Protein AF-A0A2V9IUN1-F1 (afdb_monomer)

Structure (mmCIF, N/CA/C/O backbone):
data_AF-A0A2V9IUN1-F1
#
_entry.id   AF-A0A2V9IUN1-F1
#
loop_
_atom_site.group_PDB
_atom_site.id
_atom_site.type_symbol
_atom_site.label_atom_id
_atom_site.label_alt_id
_atom_site.label_comp_id
_atom_site.label_asym_id
_atom_site.label_entity_id
_atom_site.label_seq_id
_atom_site.pdbx_PDB_ins_code
_atom_site.Cartn_x
_atom_site.Cartn_y
_atom_site.Cartn_z
_atom_site.occupancy
_atom_site.B_iso_or_equiv
_atom_site.auth_seq_id
_atom_site.auth_comp_id
_atom_site.auth_asym_id
_atom_site.auth_atom_id
_atom_site.p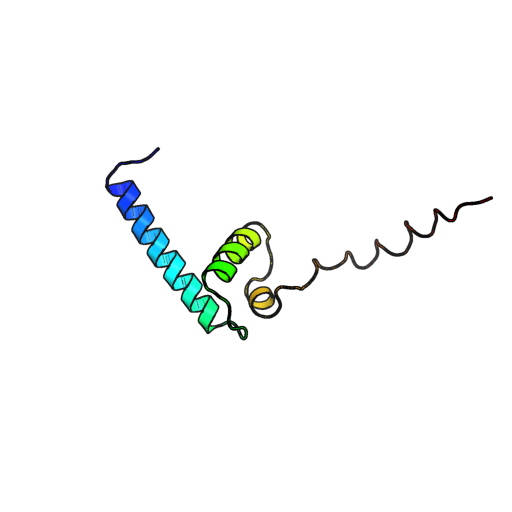dbx_PDB_model_num
ATOM 1 N N . MET A 1 1 ? -4.132 9.329 25.131 1.00 52.78 1 MET A N 1
ATOM 2 C CA . MET A 1 1 ? -4.137 8.746 23.771 1.00 52.78 1 MET A CA 1
ATOM 3 C C . MET A 1 1 ? -5.586 8.597 23.342 1.00 52.78 1 MET A C 1
ATOM 5 O O . MET A 1 1 ? -6.358 8.053 24.117 1.00 52.78 1 MET A O 1
ATOM 9 N N . GLY A 1 2 ? -5.980 9.199 22.217 1.00 53.19 2 GLY A N 1
ATOM 10 C CA . GLY A 1 2 ? -7.383 9.423 21.852 1.00 53.19 2 GLY A CA 1
ATOM 11 C C . GLY A 1 2 ? -8.222 8.147 21.758 1.00 53.19 2 GLY A C 1
ATOM 12 O O . GLY A 1 2 ? -8.141 7.423 20.777 1.00 53.19 2 GLY A O 1
ATOM 13 N N . THR A 1 3 ? -9.065 7.919 22.760 1.00 67.38 3 THR A N 1
ATOM 14 C CA . THR A 1 3 ? -10.141 6.915 22.773 1.00 67.38 3 THR A CA 1
ATOM 15 C C . THR A 1 3 ? -11.509 7.560 22.547 1.00 67.38 3 THR A C 1
ATOM 17 O O . THR A 1 3 ? -12.540 6.979 22.874 1.00 67.38 3 THR A O 1
ATOM 20 N N . SER A 1 4 ? -11.556 8.780 21.998 1.00 79.88 4 SER A N 1
ATOM 21 C CA . SER A 1 4 ? -12.835 9.348 21.579 1.00 79.88 4 SER A CA 1
ATOM 22 C C . SER A 1 4 ? -13.342 8.581 20.358 1.00 79.88 4 SER A C 1
ATOM 24 O O . SER A 1 4 ? -12.565 8.190 19.485 1.00 79.88 4 SER A O 1
ATOM 26 N N . ALA A 1 5 ? -14.657 8.384 20.269 1.00 81.88 5 ALA A N 1
ATOM 27 C CA . ALA A 1 5 ? -15.280 7.697 19.137 1.00 81.88 5 ALA A CA 1
ATOM 28 C C . ALA A 1 5 ? -14.880 8.314 17.779 1.00 81.88 5 ALA A C 1
ATOM 30 O O . ALA A 1 5 ? -14.760 7.606 16.779 1.00 81.88 5 ALA A O 1
ATOM 31 N N . ASN A 1 6 ? -14.593 9.621 17.751 1.00 85.19 6 ASN A N 1
ATOM 32 C CA . ASN A 1 6 ? -14.074 10.303 16.566 1.00 85.19 6 ASN A CA 1
ATOM 33 C C . ASN A 1 6 ? -12.652 9.871 16.194 1.00 85.19 6 ASN A C 1
ATOM 35 O O . ASN A 1 6 ? -12.389 9.670 15.014 1.00 85.19 6 ASN A O 1
ATOM 39 N N . ALA A 1 7 ? -11.747 9.688 17.162 1.00 87.31 7 ALA A N 1
ATOM 40 C CA . ALA A 1 7 ? -10.393 9.211 16.880 1.00 87.31 7 ALA A CA 1
ATOM 41 C C . ALA A 1 7 ? -10.415 7.802 16.265 1.00 87.31 7 ALA A C 1
ATOM 43 O O . ALA A 1 7 ? -9.731 7.551 15.275 1.00 87.31 7 ALA A O 1
ATOM 44 N N . VAL A 1 8 ? -11.267 6.917 16.793 1.00 87.25 8 VAL A N 1
ATOM 45 C CA . VAL A 1 8 ? -11.457 5.559 16.256 1.00 87.25 8 VAL A CA 1
ATOM 46 C C . VAL A 1 8 ? -12.055 5.602 14.850 1.00 87.25 8 VAL A C 1
ATOM 48 O O . VAL A 1 8 ? -11.552 4.937 13.947 1.00 87.25 8 VAL A O 1
ATOM 51 N N . LYS A 1 9 ? -13.085 6.427 14.619 1.00 87.25 9 LYS A N 1
ATOM 52 C CA . LYS A 1 9 ? -13.667 6.604 13.281 1.00 87.25 9 LYS A CA 1
ATOM 53 C C . LYS A 1 9 ? -12.607 7.070 12.277 1.00 87.25 9 LYS A C 1
ATOM 55 O O . LYS A 1 9 ? -12.510 6.493 11.197 1.00 87.25 9 LYS A O 1
ATOM 60 N N . THR A 1 10 ? -11.781 8.050 12.641 1.00 91.19 10 THR A N 1
ATOM 61 C CA . THR A 1 10 ? -10.675 8.515 11.794 1.00 91.19 10 THR A CA 1
ATOM 62 C C . THR A 1 10 ? -9.667 7.402 11.513 1.00 91.19 10 THR A C 1
ATOM 64 O O . THR A 1 10 ? -9.268 7.234 10.367 1.00 91.19 10 THR A O 1
ATOM 67 N N . GLN A 1 11 ? -9.295 6.592 12.509 1.00 89.94 11 GLN A N 1
ATOM 68 C CA . GLN A 1 11 ? -8.387 5.456 12.305 1.00 89.94 11 GLN A CA 1
ATOM 69 C C . GLN A 1 11 ? -8.937 4.442 11.299 1.00 89.94 11 GLN A C 1
ATOM 71 O O . GLN A 1 11 ? -8.193 3.986 10.432 1.00 89.94 11 GLN A O 1
ATOM 76 N N . VAL A 1 12 ? -10.233 4.125 11.377 1.00 92.56 12 VAL A N 1
ATOM 77 C CA . VAL A 1 12 ? -10.882 3.205 10.434 1.00 92.56 12 VAL A CA 1
ATOM 78 C C . VAL A 1 12 ? -10.847 3.772 9.017 1.00 92.56 12 VAL A C 1
ATOM 80 O O . VAL A 1 12 ? -10.409 3.078 8.103 1.00 92.56 12 VAL A O 1
ATOM 83 N N . TRP A 1 13 ? -11.228 5.036 8.820 1.00 94.88 13 TRP A N 1
ATOM 84 C CA . TRP A 1 13 ? -11.160 5.664 7.495 1.00 94.88 13 TRP A CA 1
ATOM 85 C C . TRP A 1 13 ? -9.733 5.703 6.938 1.00 94.88 13 TRP A C 1
ATOM 87 O O . TRP A 1 13 ? -9.527 5.374 5.771 1.00 94.88 13 TRP A O 1
ATOM 97 N N . THR A 1 14 ? -8.738 6.007 7.773 1.00 94.38 14 THR A N 1
ATOM 98 C CA . THR A 1 14 ? -7.324 5.973 7.376 1.00 94.38 14 THR A CA 1
ATOM 99 C C . THR A 1 14 ? -6.879 4.567 6.976 1.00 94.38 14 THR A C 1
ATOM 101 O O . THR A 1 14 ? -6.212 4.407 5.956 1.00 94.38 14 THR A O 1
ATOM 104 N N . ALA A 1 15 ? -7.270 3.536 7.730 1.00 92.69 15 ALA A N 1
ATOM 105 C CA . ALA A 1 15 ? -6.948 2.150 7.401 1.00 92.69 15 ALA A CA 1
ATOM 106 C C . ALA A 1 15 ? -7.599 1.710 6.080 1.00 92.69 15 ALA A C 1
ATOM 108 O O . ALA A 1 15 ? -6.953 1.044 5.273 1.00 92.69 15 ALA A O 1
ATOM 109 N N . LEU A 1 16 ? -8.844 2.123 5.822 1.00 95.62 16 LEU A N 1
ATOM 110 C CA . LEU A 1 16 ? -9.540 1.835 4.566 1.00 95.62 16 LEU A CA 1
ATOM 111 C C . LEU A 1 16 ? -8.847 2.491 3.365 1.00 95.62 16 LEU A C 1
ATOM 113 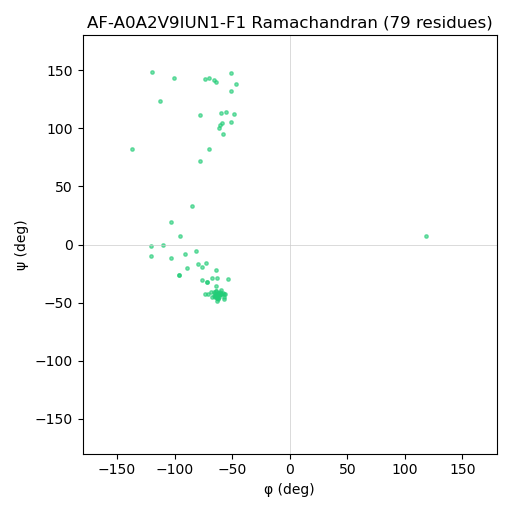O O . LEU A 1 16 ? -8.622 1.827 2.353 1.00 95.62 16 LEU A O 1
ATOM 117 N N . ILE A 1 17 ? -8.446 3.759 3.490 1.00 94.31 17 ILE A N 1
ATOM 118 C CA . ILE A 1 17 ? -7.683 4.463 2.448 1.00 94.31 17 ILE A CA 1
ATOM 119 C C . ILE A 1 17 ? -6.332 3.775 2.220 1.00 94.31 17 ILE A C 1
ATOM 121 O O . ILE A 1 17 ? -5.966 3.504 1.078 1.00 94.31 17 ILE A O 1
ATOM 125 N N . ALA A 1 18 ? -5.610 3.433 3.290 1.00 92.69 18 ALA A N 1
ATOM 126 C CA . ALA A 1 18 ? -4.328 2.743 3.189 1.00 92.69 18 ALA A CA 1
ATOM 127 C C . ALA A 1 18 ? -4.461 1.383 2.483 1.00 92.69 18 ALA A C 1
ATOM 129 O O . ALA A 1 18 ? -3.662 1.064 1.603 1.00 92.69 18 ALA A O 1
ATOM 130 N N . MET A 1 19 ? -5.499 0.605 2.808 1.00 93.31 19 MET A N 1
ATOM 131 C CA . MET A 1 19 ? -5.784 -0.675 2.152 1.00 93.31 19 MET A CA 1
ATOM 132 C C . MET A 1 19 ? -6.113 -0.506 0.666 1.00 93.31 19 MET A C 1
ATOM 134 O O . MET A 1 19 ? -5.643 -1.299 -0.152 1.00 93.31 19 MET A O 1
ATOM 138 N N . LEU A 1 20 ? -6.869 0.534 0.301 1.00 94.44 20 LEU A N 1
ATOM 139 C CA . LEU A 1 20 ? -7.176 0.845 -1.095 1.00 94.44 20 LEU A CA 1
ATOM 140 C C . LEU A 1 20 ? -5.904 1.184 -1.887 1.00 94.44 20 LEU A C 1
ATOM 142 O O . LEU A 1 20 ? -5.687 0.639 -2.969 1.00 94.44 20 LEU A O 1
ATOM 146 N N . VAL A 1 21 ? -5.037 2.030 -1.324 1.00 91.62 21 VAL A N 1
ATOM 147 C CA . VAL A 1 21 ? -3.754 2.403 -1.937 1.00 91.62 21 VAL A CA 1
ATOM 148 C C . VAL A 1 21 ? -2.848 1.180 -2.089 1.00 91.62 21 VAL A C 1
ATOM 150 O O . VAL A 1 21 ? -2.331 0.938 -3.177 1.00 91.62 21 VAL A O 1
ATOM 153 N N . LEU A 1 22 ? -2.702 0.358 -1.045 1.00 91.19 22 LEU A N 1
ATOM 154 C CA . LEU A 1 22 ? -1.897 -0.867 -1.100 1.00 91.19 22 LEU A CA 1
ATOM 155 C C . LEU A 1 22 ? -2.379 -1.828 -2.190 1.00 91.19 22 LEU A C 1
ATOM 157 O O . LEU A 1 22 ? -1.563 -2.393 -2.916 1.00 91.19 22 LEU A O 1
ATOM 161 N N . LYS A 1 23 ? -3.697 -1.991 -2.339 1.00 90.38 23 LYS A N 1
ATOM 162 C CA . LYS A 1 23 ? -4.279 -2.822 -3.397 1.00 90.38 23 LYS A CA 1
ATOM 163 C C . LYS A 1 23 ? -4.024 -2.264 -4.789 1.00 90.38 23 LYS A C 1
ATOM 165 O O . LYS A 1 23 ? -3.683 -3.029 -5.686 1.00 90.38 23 LYS A O 1
ATOM 170 N N . TYR A 1 24 ? -4.133 -0.952 -4.962 1.00 91.06 24 TYR A N 1
ATOM 171 C CA . TYR A 1 24 ? -3.793 -0.303 -6.223 1.00 91.06 24 TYR A CA 1
ATOM 172 C C . TYR A 1 24 ? -2.313 -0.507 -6.592 1.00 91.06 24 TYR A C 1
ATOM 174 O O . TYR A 1 24 ? -2.010 -0.893 -7.720 1.00 91.06 24 TYR A O 1
ATOM 182 N N . LEU A 1 25 ? -1.392 -0.342 -5.634 1.00 88.81 25 LEU A N 1
ATOM 183 C CA . LEU A 1 25 ? 0.033 -0.626 -5.844 1.00 88.81 25 LEU A CA 1
ATOM 184 C C . LEU A 1 25 ? 0.269 -2.104 -6.187 1.00 88.81 25 LEU A C 1
ATOM 186 O O . LEU A 1 25 ? 1.037 -2.398 -7.097 1.00 88.81 25 LEU A O 1
ATOM 190 N N . GLN A 1 26 ? -0.418 -3.031 -5.512 1.00 87.12 26 GLN A N 1
ATOM 191 C CA . GLN A 1 26 ? -0.310 -4.465 -5.797 1.00 87.12 26 GLN A CA 1
ATOM 192 C C . GLN A 1 26 ? -0.720 -4.795 -7.242 1.00 87.12 26 GLN A C 1
ATOM 194 O O . GLN A 1 26 ? -0.068 -5.614 -7.877 1.00 87.12 26 GLN A O 1
ATOM 199 N N . LEU A 1 27 ? -1.763 -4.144 -7.770 1.00 87.62 27 LEU A N 1
ATOM 200 C CA . LEU A 1 27 ? -2.210 -4.322 -9.158 1.00 87.62 27 LEU A CA 1
ATOM 201 C C . LEU A 1 27 ? -1.259 -3.694 -10.183 1.00 87.62 27 LEU A C 1
ATOM 203 O O . LEU A 1 27 ? -1.148 -4.194 -11.298 1.00 87.62 27 LEU A O 1
ATOM 207 N N . LYS A 1 28 ? -0.603 -2.584 -9.827 1.00 87.38 28 LYS A N 1
ATOM 208 C CA . LYS A 1 28 ? 0.351 -1.904 -10.713 1.00 87.38 28 LYS A CA 1
ATOM 209 C C . LYS A 1 28 ? 1.695 -2.629 -10.792 1.00 87.38 28 LYS A C 1
ATOM 211 O O . LYS A 1 28 ? 2.371 -2.519 -11.811 1.00 87.38 28 LYS A O 1
ATOM 216 N N . SER A 1 29 ? 2.099 -3.309 -9.721 1.00 83.62 29 SER A N 1
ATOM 217 C CA . SER A 1 29 ? 3.376 -4.016 -9.681 1.00 83.62 29 SER A CA 1
ATOM 218 C C . SER A 1 29 ? 3.402 -5.178 -10.667 1.00 83.62 29 SER A C 1
ATOM 220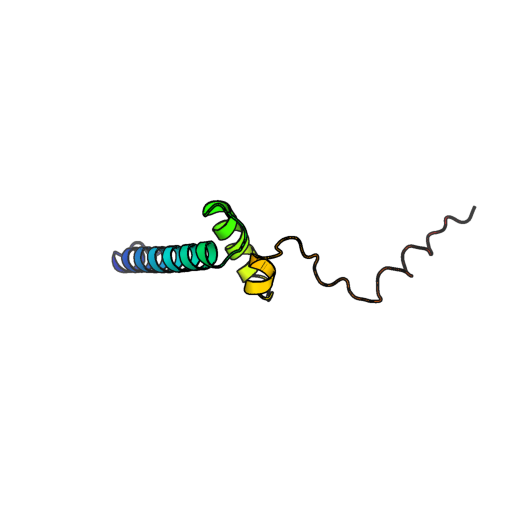 O O . SER A 1 29 ? 2.434 -5.926 -10.799 1.00 83.62 29 SER A O 1
ATOM 222 N N . LYS A 1 30 ? 4.554 -5.381 -11.309 1.00 75.81 30 LYS A N 1
ATOM 223 C CA . LYS A 1 30 ? 4.819 -6.589 -12.101 1.00 75.81 30 LYS A CA 1
ATOM 224 C C . LYS A 1 30 ? 5.057 -7.840 -11.244 1.00 75.81 30 LYS A C 1
ATOM 226 O O . LYS A 1 30 ? 4.993 -8.951 -11.766 1.00 75.81 30 LYS A O 1
ATOM 231 N N . PHE A 1 31 ? 5.324 -7.674 -9.947 1.00 73.31 31 PHE A N 1
ATOM 232 C CA . PHE A 1 31 ? 5.597 -8.761 -9.009 1.00 73.31 31 PHE A CA 1
ATOM 233 C C . PHE A 1 31 ? 4.369 -9.109 -8.161 1.00 73.31 31 PHE A C 1
ATOM 235 O O . PHE A 1 31 ? 3.630 -8.241 -7.699 1.00 73.31 31 PHE A O 1
ATOM 242 N N . SER A 1 32 ? 4.188 -10.402 -7.880 1.00 78.31 32 SER A N 1
ATOM 243 C CA . SER A 1 32 ? 3.126 -10.891 -6.992 1.00 78.31 32 SER A CA 1
ATOM 244 C C . SER A 1 32 ? 3.486 -10.670 -5.517 1.00 78.31 32 SER A C 1
ATOM 246 O O . SER A 1 32 ? 3.785 -11.611 -4.779 1.00 78.31 32 SER A O 1
ATOM 248 N N . TRP A 1 33 ? 3.458 -9.415 -5.071 1.00 84.38 33 TRP A N 1
ATOM 249 C CA . TRP A 1 33 ? 3.684 -9.056 -3.672 1.00 84.38 33 TRP A CA 1
ATOM 250 C C . TRP A 1 33 ? 2.606 -9.632 -2.749 1.00 84.38 33 TRP A C 1
ATOM 252 O O . TRP A 1 33 ? 1.411 -9.564 -3.051 1.00 84.38 33 TRP A O 1
ATOM 262 N N . SER A 1 34 ? 3.011 -10.115 -1.570 1.00 88.44 34 SER A N 1
ATOM 263 C CA . SER A 1 34 ? 2.070 -10.284 -0.458 1.00 88.44 34 SER A CA 1
ATOM 264 C C . SER A 1 34 ? 1.721 -8.909 0.121 1.00 88.44 34 SER A C 1
ATOM 266 O O . SER A 1 34 ? 2.584 -8.034 0.228 1.00 88.44 34 SER A O 1
ATOM 268 N N . LEU A 1 35 ? 0.461 -8.711 0.518 1.00 86.06 35 LEU A N 1
ATOM 269 C CA . LEU A 1 35 ? -0.002 -7.446 1.105 1.00 86.06 35 LEU A CA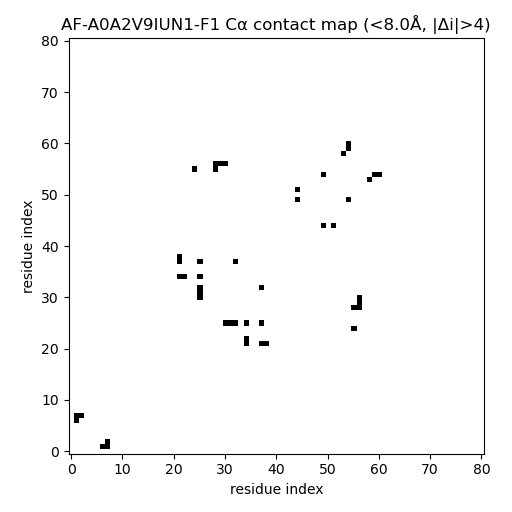 1
ATOM 270 C C . LEU A 1 35 ? 0.820 -7.042 2.334 1.00 86.06 35 LEU A C 1
ATOM 272 O O . LEU A 1 35 ? 1.182 -5.877 2.469 1.00 86.06 35 LEU A O 1
ATOM 276 N N . SER A 1 36 ? 1.135 -8.005 3.204 1.00 89.69 36 SER A N 1
ATOM 277 C CA . SER A 1 36 ? 1.912 -7.762 4.422 1.00 89.69 36 SER A CA 1
ATOM 278 C C . SER A 1 36 ? 3.336 -7.305 4.108 1.00 89.69 36 SER A C 1
ATOM 280 O O . SER A 1 36 ? 3.817 -6.360 4.730 1.00 89.69 36 SER A O 1
ATOM 282 N N . ASN A 1 37 ? 3.988 -7.915 3.110 1.00 88.81 37 ASN A N 1
ATOM 283 C CA . ASN A 1 37 ? 5.335 -7.516 2.694 1.00 88.81 37 ASN A CA 1
ATOM 284 C C . ASN A 1 37 ? 5.325 -6.126 2.057 1.00 88.81 37 ASN A C 1
ATOM 286 O O . ASN A 1 37 ? 6.149 -5.289 2.417 1.00 88.81 37 ASN A O 1
ATOM 290 N N . LEU A 1 38 ? 4.366 -5.856 1.165 1.00 89.75 38 LEU A N 1
ATOM 291 C CA . LEU A 1 38 ? 4.231 -4.545 0.535 1.00 89.75 38 LEU A CA 1
ATOM 292 C C . LEU A 1 38 ? 3.967 -3.454 1.577 1.00 89.75 38 LEU A C 1
ATOM 294 O O . LEU A 1 38 ? 4.598 -2.409 1.522 1.00 89.75 38 LEU A O 1
ATOM 298 N N . ALA A 1 39 ? 3.091 -3.698 2.554 1.00 90.38 39 ALA A N 1
ATOM 299 C CA . ALA A 1 39 ? 2.801 -2.740 3.617 1.00 90.38 39 ALA A CA 1
ATOM 300 C C . ALA A 1 39 ? 4.015 -2.477 4.525 1.00 90.38 39 ALA A C 1
ATOM 302 O O . ALA A 1 39 ? 4.301 -1.323 4.851 1.00 90.38 39 ALA A O 1
ATOM 303 N N . ALA A 1 40 ? 4.743 -3.529 4.914 1.00 89.88 40 ALA A N 1
ATOM 304 C CA . ALA A 1 40 ? 5.939 -3.407 5.745 1.00 89.88 40 ALA A CA 1
ATOM 305 C C . ALA A 1 40 ? 7.044 -2.615 5.032 1.00 89.88 40 ALA A C 1
ATOM 307 O O . ALA A 1 40 ? 7.615 -1.687 5.608 1.00 89.88 40 ALA A O 1
ATOM 308 N N . LEU A 1 41 ? 7.296 -2.939 3.763 1.00 86.50 41 LEU A N 1
ATOM 309 C CA . LEU A 1 41 ? 8.305 -2.261 2.962 1.00 86.50 41 LEU A CA 1
ATOM 310 C C . LEU A 1 41 ? 7.878 -0.841 2.594 1.00 86.50 41 LEU A C 1
ATOM 312 O O . LEU A 1 41 ? 8.680 0.069 2.739 1.00 86.50 41 LEU A O 1
ATOM 316 N N . LEU A 1 42 ? 6.619 -0.609 2.212 1.00 88.00 42 LEU A N 1
ATOM 317 C CA . LEU A 1 42 ? 6.097 0.730 1.925 1.00 88.00 42 LEU A CA 1
ATOM 318 C C . LEU A 1 42 ? 6.271 1.661 3.123 1.00 88.00 42 LEU A C 1
ATOM 320 O O . LEU A 1 42 ? 6.689 2.802 2.951 1.00 88.00 42 LEU A O 1
ATOM 324 N N . ARG A 1 43 ? 5.995 1.172 4.339 1.00 87.81 43 ARG A N 1
ATOM 325 C CA . ARG A 1 43 ? 6.235 1.928 5.571 1.00 87.81 43 ARG A CA 1
ATOM 326 C C . ARG A 1 43 ? 7.699 2.339 5.685 1.00 87.81 43 ARG A C 1
ATOM 328 O O . ARG A 1 43 ? 7.955 3.491 6.003 1.00 87.81 43 ARG A O 1
ATOM 335 N N . GLN A 1 44 ? 8.637 1.423 5.447 1.00 84.56 44 GLN A N 1
ATOM 336 C CA . GLN A 1 44 ? 10.070 1.723 5.486 1.00 84.56 44 GLN A CA 1
ATOM 337 C C . GLN A 1 44 ? 10.470 2.697 4.370 1.00 84.56 44 GLN A C 1
ATOM 339 O O . GLN A 1 44 ? 11.167 3.671 4.638 1.00 84.56 44 GLN A O 1
ATOM 344 N N . GLN A 1 45 ? 9.979 2.483 3.148 1.00 83.00 45 GLN A N 1
ATOM 345 C CA . GLN A 1 45 ? 10.277 3.331 2.000 1.00 83.00 45 GLN A CA 1
ATOM 346 C C . GLN A 1 45 ? 9.679 4.728 2.133 1.00 83.00 45 GLN A C 1
ATOM 348 O O . GLN A 1 45 ? 10.289 5.659 1.644 1.00 83.00 45 GLN A O 1
ATOM 353 N N . LEU A 1 46 ? 8.566 4.930 2.844 1.00 81.44 46 LEU A N 1
ATOM 354 C CA . LEU A 1 46 ? 8.023 6.272 3.085 1.00 81.44 46 LEU A CA 1
ATOM 355 C C . LEU A 1 46 ? 8.954 7.162 3.927 1.00 81.44 46 LEU A C 1
ATOM 357 O O . LEU A 1 46 ? 8.842 8.383 3.865 1.00 81.44 46 LEU A O 1
ATOM 361 N N . PHE A 1 47 ? 9.871 6.570 4.701 1.00 80.75 47 PHE A N 1
ATOM 362 C CA . PHE A 1 47 ? 10.903 7.318 5.426 1.00 80.75 47 PHE A CA 1
ATOM 363 C C . PHE A 1 47 ? 12.086 7.724 4.535 1.00 80.75 47 PHE A C 1
ATOM 365 O O . PHE A 1 47 ? 12.841 8.620 4.908 1.00 80.75 47 PHE A O 1
ATOM 372 N N . PHE A 1 48 ? 12.248 7.101 3.364 1.00 78.44 48 PHE A N 1
ATOM 373 C CA . PHE A 1 48 ? 13.321 7.388 2.416 1.00 78.44 48 PHE A CA 1
ATOM 374 C C . PHE A 1 48 ? 12.742 8.016 1.142 1.00 78.44 48 PHE A C 1
ATOM 376 O O . PHE A 1 48 ? 11.913 7.420 0.469 1.00 78.44 48 PHE A O 1
ATOM 383 N N . TYR A 1 49 ? 13.202 9.202 0.742 1.00 68.69 49 TYR A N 1
ATOM 384 C CA . TYR A 1 49 ? 12.773 9.811 -0.525 1.00 68.69 49 TYR A CA 1
ATOM 385 C C . TYR A 1 49 ? 13.342 9.034 -1.733 1.00 68.69 49 TYR A C 1
ATOM 387 O O . TYR A 1 49 ? 14.376 9.397 -2.288 1.00 68.69 49 TYR A O 1
ATOM 395 N N . ARG A 1 50 ? 12.680 7.936 -2.124 1.00 75.25 50 ARG A N 1
ATOM 396 C CA . ARG A 1 50 ? 12.973 7.114 -3.310 1.00 75.25 50 ARG A CA 1
ATOM 397 C C . ARG A 1 50 ? 11.764 7.110 -4.245 1.00 75.25 50 ARG A C 1
ATOM 399 O O . ARG A 1 50 ? 10.624 7.136 -3.787 1.00 75.25 50 ARG A O 1
ATOM 406 N N . ASP A 1 51 ? 12.017 7.018 -5.550 1.00 82.81 51 ASP A N 1
ATOM 407 C CA . ASP A 1 51 ? 10.959 6.768 -6.528 1.00 82.81 51 ASP A CA 1
ATOM 408 C C . ASP A 1 51 ? 10.254 5.432 -6.236 1.00 82.81 51 ASP A C 1
ATOM 410 O O . ASP A 1 51 ? 10.838 4.347 -6.330 1.00 82.81 51 ASP A O 1
ATOM 414 N N . LEU A 1 52 ? 8.985 5.531 -5.842 1.00 84.12 52 LEU A N 1
ATOM 415 C CA . LEU A 1 52 ? 8.178 4.398 -5.413 1.00 84.12 52 LEU A CA 1
ATOM 416 C C . LEU A 1 52 ? 7.792 3.487 -6.579 1.00 84.12 52 LEU A C 1
ATOM 418 O O . LEU A 1 52 ? 7.663 2.283 -6.381 1.00 84.12 52 LEU A O 1
ATOM 422 N N . TYR A 1 53 ? 7.606 4.033 -7.780 1.00 82.56 53 TYR A N 1
ATOM 423 C CA . TYR A 1 53 ? 7.198 3.240 -8.934 1.00 82.56 53 TYR A CA 1
ATOM 424 C C . TYR A 1 53 ? 8.342 2.384 -9.458 1.00 82.56 53 TYR A C 1
ATOM 426 O O . TYR A 1 53 ? 8.121 1.210 -9.738 1.00 82.56 53 TYR A O 1
ATOM 434 N N . VAL A 1 54 ? 9.552 2.941 -9.529 1.00 82.50 54 VAL A N 1
ATOM 435 C CA . VAL A 1 54 ? 10.754 2.176 -9.883 1.00 82.50 54 VAL A CA 1
ATOM 436 C C . VAL A 1 54 ? 11.033 1.111 -8.825 1.00 82.50 54 VAL A C 1
ATOM 438 O O . VAL A 1 54 ? 11.273 -0.043 -9.160 1.00 82.50 54 VAL A O 1
ATOM 441 N N . TRP A 1 55 ? 10.931 1.464 -7.540 1.00 84.88 55 TRP A N 1
ATOM 442 C CA . TRP A 1 55 ? 11.153 0.518 -6.444 1.00 84.88 55 TRP A CA 1
ATOM 443 C C . TRP A 1 55 ? 10.130 -0.630 -6.407 1.00 84.88 55 TRP A C 1
ATOM 445 O O . TRP A 1 55 ? 10.481 -1.757 -6.072 1.00 84.88 55 TRP A O 1
ATOM 455 N N . LEU A 1 56 ? 8.870 -0.360 -6.753 1.00 85.12 56 LEU A N 1
ATOM 456 C CA . LEU A 1 56 ? 7.808 -1.369 -6.771 1.00 85.12 56 LEU A CA 1
ATOM 457 C C . LEU A 1 56 ? 8.070 -2.489 -7.793 1.00 85.12 56 LEU A C 1
ATOM 459 O O . LEU A 1 56 ? 7.604 -3.617 -7.597 1.00 85.12 56 LEU A O 1
ATOM 463 N N . ASP A 1 57 ? 8.790 -2.164 -8.869 1.00 83.19 57 ASP A N 1
ATOM 464 C CA . ASP A 1 57 ? 9.195 -3.102 -9.916 1.00 83.19 57 ASP A CA 1
ATOM 465 C C . ASP A 1 57 ? 10.622 -3.644 -9.710 1.00 83.19 57 ASP A C 1
ATOM 467 O O . ASP A 1 57 ? 10.896 -4.757 -10.141 1.00 83.19 57 ASP A O 1
ATOM 471 N N . ASP A 1 58 ? 11.518 -2.918 -9.035 1.00 80.69 58 ASP A N 1
ATOM 472 C CA . ASP A 1 58 ? 12.874 -3.381 -8.702 1.00 80.69 58 ASP A CA 1
ATOM 473 C C . ASP A 1 58 ? 13.265 -3.008 -7.250 1.00 80.69 58 ASP A C 1
ATOM 475 O O . ASP A 1 58 ? 13.921 -1.988 -6.988 1.00 80.69 58 ASP A O 1
ATOM 479 N N . PRO A 1 59 ? 12.838 -3.817 -6.261 1.00 74.69 59 PRO A N 1
ATOM 480 C CA . PRO A 1 59 ? 12.950 -3.478 -4.842 1.00 74.69 59 PRO A CA 1
ATOM 481 C C . PRO A 1 59 ? 14.367 -3.640 -4.283 1.00 74.69 59 PRO A C 1
ATOM 483 O O . PRO A 1 59 ? 14.674 -3.071 -3.232 1.00 74.69 59 PRO A O 1
ATOM 486 N N . TYR A 1 60 ? 15.220 -4.413 -4.962 1.00 72.81 60 TYR A N 1
ATOM 487 C CA . TYR A 1 60 ? 16.570 -4.765 -4.513 1.00 72.81 60 TYR A CA 1
ATOM 488 C C . TYR A 1 60 ? 17.653 -3.840 -5.079 1.00 72.81 60 TYR A C 1
ATOM 490 O O . TYR A 1 60 ? 18.838 -4.079 -4.850 1.00 72.81 60 TYR A O 1
ATOM 498 N N . GLN A 1 61 ? 17.267 -2.760 -5.767 1.00 69.81 61 GLN A N 1
ATOM 499 C CA . GLN A 1 61 ? 18.195 -1.708 -6.174 1.00 69.81 61 GLN A CA 1
ATOM 500 C C . GLN A 1 61 ? 18.939 -1.162 -4.955 1.00 69.81 61 GLN A C 1
ATOM 502 O O . GLN A 1 61 ? 18.342 -0.515 -4.076 1.00 69.81 61 GLN A O 1
ATOM 507 N N . ALA A 1 62 ? 20.254 -1.393 -4.933 1.00 63.78 62 ALA A N 1
ATOM 508 C CA . ALA A 1 62 ? 21.155 -0.756 -3.989 1.00 63.78 62 ALA A CA 1
ATOM 509 C C . ALA A 1 62 ? 20.918 0.767 -4.015 1.00 63.78 62 ALA A C 1
ATOM 511 O O . ALA A 1 62 ? 20.545 1.314 -5.059 1.00 63.78 62 ALA A O 1
ATOM 512 N N . PRO A 1 63 ? 21.087 1.483 -2.884 1.00 61.06 63 PRO A N 1
ATOM 513 C CA . PRO A 1 63 ? 21.232 2.936 -2.941 1.00 61.06 63 PRO A CA 1
ATOM 514 C C . PRO A 1 63 ? 22.239 3.251 -4.049 1.00 61.06 63 PRO A C 1
ATOM 516 O O . PRO A 1 63 ? 23.211 2.494 -4.142 1.00 61.06 63 PRO A O 1
ATOM 519 N N . PRO A 1 64 ? 22.015 4.279 -4.894 1.00 61.94 64 PRO A N 1
ATOM 520 C CA . PRO A 1 64 ? 22.979 4.624 -5.927 1.00 61.94 64 PRO A CA 1
ATOM 521 C C . PRO A 1 64 ? 24.338 4.683 -5.246 1.00 61.94 64 PRO A C 1
ATOM 523 O O . P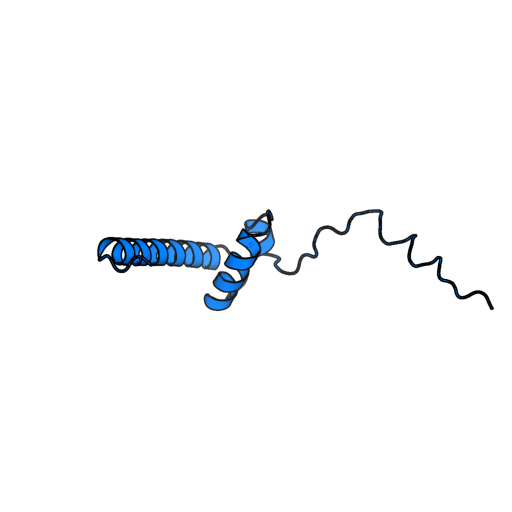RO A 1 64 ? 24.534 5.488 -4.330 1.00 61.94 64 PRO A O 1
ATOM 526 N N . ALA A 1 65 ? 25.219 3.739 -5.600 1.00 59.75 65 ALA A N 1
ATOM 527 C CA . ALA A 1 65 ? 26.576 3.748 -5.098 1.00 59.75 65 ALA A CA 1
ATOM 528 C C . ALA A 1 65 ? 27.075 5.161 -5.370 1.00 59.75 65 ALA A C 1
ATOM 530 O O . ALA A 1 65 ? 26.814 5.686 -6.454 1.00 59.75 65 ALA A O 1
ATOM 531 N N . LEU A 1 66 ? 27.689 5.813 -4.384 1.00 58.47 66 LEU A N 1
ATOM 532 C CA . LEU A 1 66 ? 28.349 7.086 -4.628 1.00 58.47 66 LEU A CA 1
ATOM 533 C C . LEU A 1 66 ? 29.390 6.800 -5.713 1.00 58.47 66 LEU A C 1
ATOM 535 O O . LEU A 1 66 ? 30.450 6.243 -5.424 1.00 58.47 66 LEU A O 1
ATOM 539 N N . VAL A 1 67 ? 29.019 7.055 -6.970 1.00 55.62 67 VAL A N 1
ATOM 540 C CA . VAL A 1 67 ? 29.83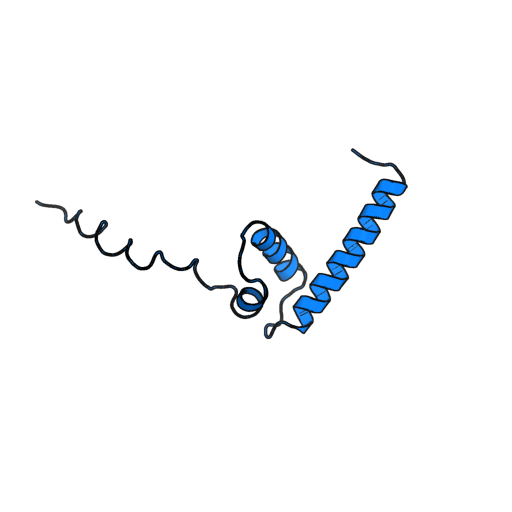3 6.796 -8.151 1.00 55.62 67 VAL A CA 1
ATOM 541 C C . VAL A 1 67 ? 31.073 7.657 -7.955 1.00 55.62 67 VAL A C 1
ATOM 543 O O . VAL A 1 67 ? 31.007 8.872 -8.111 1.00 55.62 67 VAL A O 1
ATOM 546 N N . GLY A 1 68 ? 32.166 7.033 -7.506 1.00 55.00 68 GLY A N 1
ATOM 547 C CA . GLY A 1 68 ? 33.449 7.696 -7.274 1.00 55.00 68 GLY A CA 1
ATOM 548 C C . GLY A 1 68 ? 34.022 7.704 -5.849 1.00 55.00 68 GLY A C 1
ATOM 549 O O . GLY A 1 68 ? 35.028 8.379 -5.667 1.00 55.00 68 GLY A O 1
ATOM 550 N N . LEU A 1 69 ? 33.465 7.002 -4.845 1.00 56.91 69 LEU A N 1
ATOM 551 C CA . LEU A 1 69 ? 34.044 7.017 -3.477 1.00 56.91 69 LEU A CA 1
ATOM 552 C C . LEU A 1 69 ? 34.494 5.667 -2.885 1.00 56.91 69 LEU A C 1
ATOM 554 O O . LEU A 1 69 ? 35.030 5.668 -1.779 1.00 56.91 69 LEU A O 1
ATOM 558 N N . HIS A 1 70 ? 34.339 4.529 -3.572 1.00 57.44 70 HIS A N 1
ATOM 559 C CA . HIS A 1 70 ? 34.633 3.212 -2.970 1.00 57.44 70 HIS A CA 1
ATOM 560 C C . HIS A 1 70 ? 35.869 2.461 -3.494 1.00 57.44 70 HIS A C 1
ATOM 562 O O . HIS A 1 70 ? 36.192 1.422 -2.927 1.00 57.44 70 HIS A O 1
ATOM 568 N N . ASP A 1 71 ? 36.634 2.991 -4.454 1.00 55.44 71 ASP A N 1
ATOM 569 C CA . ASP A 1 71 ? 37.740 2.216 -5.052 1.00 55.44 71 ASP A CA 1
ATOM 570 C C . ASP A 1 71 ? 39.151 2.596 -4.565 1.00 55.44 71 ASP A C 1
ATOM 572 O O . ASP A 1 71 ? 40.101 1.853 -4.793 1.00 55.44 71 ASP A O 1
ATOM 576 N N . ASN A 1 72 ? 39.329 3.706 -3.842 1.00 54.75 72 ASN A N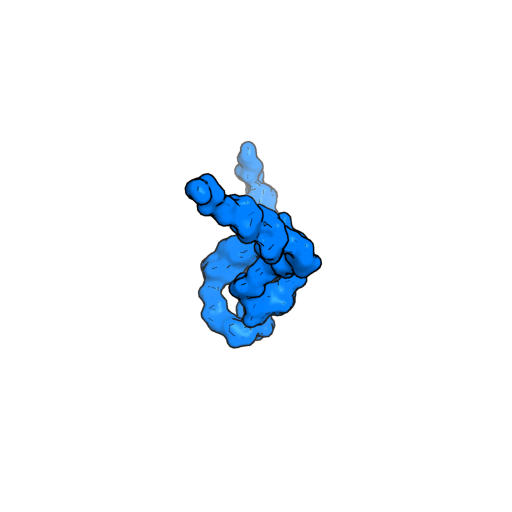 1
ATOM 577 C CA . ASN A 1 72 ? 40.672 4.244 -3.553 1.00 54.75 72 ASN A CA 1
ATOM 578 C C . ASN A 1 72 ? 41.053 4.356 -2.066 1.00 54.75 72 ASN A C 1
ATOM 580 O O . ASN A 1 72 ? 42.223 4.581 -1.772 1.00 54.75 72 ASN A O 1
ATOM 584 N N . ALA A 1 73 ? 40.125 4.173 -1.120 1.00 55.47 73 ALA A N 1
ATOM 585 C CA . ALA A 1 73 ? 40.444 4.268 0.314 1.00 55.47 73 ALA A CA 1
ATOM 586 C C . ALA A 1 73 ? 40.738 2.910 0.979 1.00 55.47 73 ALA A C 1
ATOM 588 O O . ALA A 1 73 ? 41.471 2.857 1.961 1.00 55.47 73 ALA A O 1
ATOM 589 N N . GLN A 1 74 ? 40.198 1.806 0.448 1.00 54.78 74 GLN A N 1
ATOM 590 C CA . GLN A 1 74 ? 40.350 0.483 1.068 1.00 54.78 74 GLN A CA 1
ATOM 591 C C . GLN A 1 74 ? 41.600 -0.277 0.587 1.00 54.78 74 GLN A C 1
ATOM 593 O O . GLN A 1 74 ? 42.090 -1.156 1.288 1.00 54.78 74 GLN A O 1
ATOM 598 N N . LEU A 1 75 ? 42.165 0.095 -0.568 1.00 56.72 75 LEU A N 1
ATOM 599 C CA . LEU A 1 75 ? 43.376 -0.529 -1.120 1.00 56.72 75 LEU A CA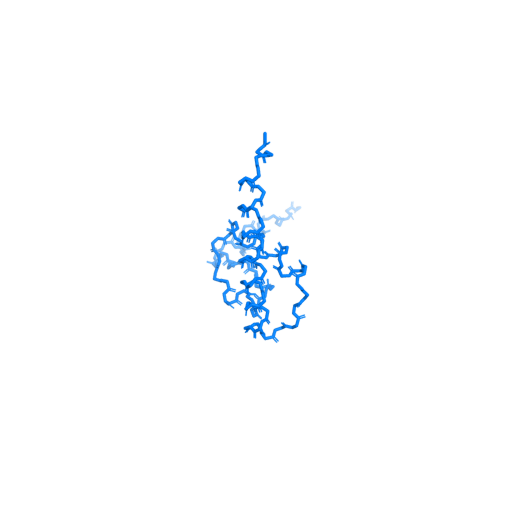 1
ATOM 600 C C . LEU A 1 75 ? 44.691 0.000 -0.505 1.00 56.72 75 LEU A C 1
ATOM 602 O O . LEU A 1 75 ? 45.749 -0.538 -0.816 1.00 56.72 75 LEU A O 1
ATOM 606 N N . SER A 1 76 ? 44.659 1.019 0.368 1.00 54.97 76 SER A N 1
ATOM 607 C CA . SER A 1 76 ? 45.873 1.570 1.001 1.00 54.97 76 SER A CA 1
ATOM 608 C C . SER A 1 76 ? 46.251 0.917 2.334 1.00 54.97 76 SER A C 1
ATOM 610 O O . SER A 1 76 ? 47.355 1.143 2.821 1.00 54.97 76 SER A O 1
ATOM 612 N N . LEU A 1 77 ? 45.399 0.055 2.902 1.00 58.34 77 LEU A N 1
ATOM 613 C CA . LEU A 1 77 ? 45.750 -0.785 4.057 1.00 58.34 77 LEU A CA 1
ATOM 614 C C . LEU A 1 77 ? 46.450 -2.082 3.618 1.00 58.34 77 LEU A C 1
ATOM 616 O O . LEU A 1 77 ? 46.290 -3.131 4.242 1.00 58.34 77 LEU A O 1
ATOM 620 N N . ALA A 1 78 ? 47.223 -2.014 2.530 1.00 55.34 78 ALA A N 1
ATOM 621 C CA . ALA A 1 78 ? 48.201 -3.035 2.201 1.00 55.34 78 ALA A CA 1
ATOM 622 C C . ALA A 1 78 ? 49.201 -3.087 3.360 1.00 55.34 78 ALA A C 1
ATOM 624 O O . ALA A 1 78 ? 50.026 -2.193 3.535 1.00 55.34 78 ALA A O 1
ATOM 625 N N . ILE A 1 79 ? 49.036 -4.113 4.191 1.00 60.81 79 ILE A N 1
ATOM 626 C CA . ILE A 1 79 ? 49.885 -4.453 5.326 1.00 60.81 79 ILE A CA 1
ATOM 627 C C . ILE A 1 79 ? 51.329 -4.494 4.819 1.00 60.81 79 ILE A C 1
ATOM 629 O O . ILE A 1 79 ? 51.718 -5.414 4.101 1.00 60.81 79 ILE A O 1
ATOM 633 N N . THR A 1 80 ? 52.099 -3.463 5.157 1.00 52.78 80 THR A N 1
ATOM 634 C CA . THR A 1 80 ? 53.543 -3.425 4.952 1.00 52.78 80 THR A CA 1
ATOM 635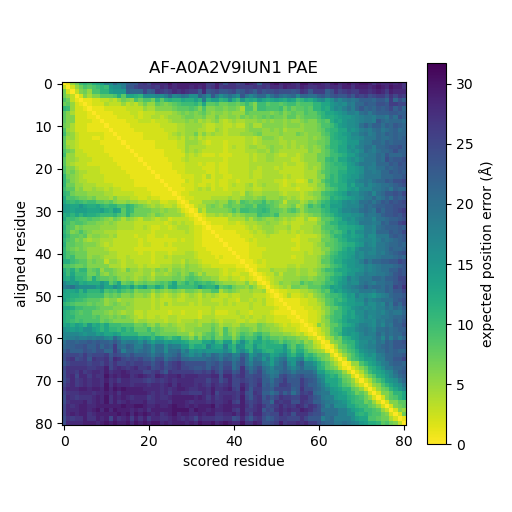 C C . THR A 1 80 ? 54.179 -4.256 6.064 1.00 52.78 80 THR A C 1
ATOM 637 O O . THR A 1 80 ? 54.109 -3.860 7.231 1.00 52.78 80 THR A O 1
ATOM 640 N N . TRP A 1 81 ? 54.755 -5.402 5.710 1.00 55.66 81 TRP A N 1
ATOM 641 C CA . TRP A 1 81 ? 55.789 -6.061 6.510 1.00 55.66 81 TRP A CA 1
ATOM 642 C C . TRP A 1 81 ? 57.159 -5.626 6.002 1.00 55.66 81 TRP A C 1
ATOM 644 O O . TRP A 1 81 ? 57.302 -5.520 4.761 1.00 55.66 81 TRP A O 1
#

Radius of gyration: 20.85 Å; Cα contacts (8 Å, |Δi|>4): 24; chains: 1; bounding box: 71×21×36 Å

Sequence (81 aa):
MGTSANAVKTQVWTALIAMLVLKYLQLKSKFSWSLSNLAALLRQQLFFYRDLYVWLDDPYQAPPALVGLHDNAQLSLAITW

Foldseek 3Di:
DDPDPVVVVVVVVVVVVVVVVLVVLCVLEPDNDDSVRSVVVVVVCVVPPDDPSVCSHPVPDDDPDPVPDPDPPPVVPPPDD

Solvent-accessible surface area (backbone atoms only — not comparable to full-atom values): 5241 Å² total; per-residue (Å²): 129,80,78,48,72,66,48,53,51,51,50,51,55,51,52,53,53,50,51,52,52,53,51,53,51,52,71,70,30,87,50,93,68,52,70,68,58,50,53,57,48,49,59,57,46,73,78,44,100,62,68,62,72,61,34,57,69,45,74,81,66,67,75,81,69,68,87,88,71,78,82,74,73,74,72,68,73,64,83,82,127

Mean predicted aligned error: 11.72 Å

Secondary structure (DSSP, 8-state):
---SHHHHHHHHHHHHHHHHHHHHHHHH-SS---HHHHHHHHHHHTTS---HHHHHH-TT------TTSSSSSSTT-----

pLDDT: mean 77.59, std 13.99, range [52.78, 95.62]